Protein AF-A0A955I4B7-F1 (afdb_monomer_lite)

Sequence (83 aa):
MEALYHYLISPEFKAKIENIVEAFQTMKDDLDREKRAMEKMWSAREKQLSRVIDNTARLYGDMQGLIGSKLEKVDYLELESGE

Secondary structure (DSSP, 8-state):
-HHHHHHHTSHHHHHHHHHHHHHHHHHHHHHHHHHHHHHHHHHHHHHHHHHHHHHHHHHHHHHHHHHGGGSPP-GGGS-----

Foldseek 3Di:
DVVVVCCCPDPVVVVVVVVVVVVVVVVVVVVVVVVVVVVVVVVVVVVVVVVVVVVVLVVLVVVCVVPPPVDDDDVVSDDPPDD

Radius of gyration: 29.76 Å; chains: 1; bounding box: 54×22×81 Å

pLDDT: mean 93.11, std 10.02, range [38.16, 98.75]

Structure (mmCIF, N/CA/C/O backbone):
data_AF-A0A955I4B7-F1
#
_entry.id   AF-A0A955I4B7-F1
#
loop_
_atom_site.group_PDB
_atom_site.id
_atom_site.type_symbol
_atom_site.label_atom_id
_atom_site.label_alt_id
_atom_site.label_comp_id
_atom_site.label_asym_id
_atom_site.label_entity_id
_atom_site.label_seq_id
_atom_site.pdbx_PDB_ins_code
_atom_site.Cartn_x
_atom_site.Cartn_y
_atom_site.Cartn_z
_atom_site.occupancy
_atom_site.B_iso_or_equiv
_atom_site.auth_seq_id
_atom_site.auth_comp_id
_atom_site.auth_asym_id
_atom_site.auth_atom_id
_atom_site.pdbx_PDB_model_num
ATOM 1 N N . MET A 1 1 ? 12.546 -1.607 -49.297 1.00 69.06 1 MET A N 1
ATOM 2 C CA . MET A 1 1 ? 12.730 -2.685 -48.295 1.00 69.06 1 MET A CA 1
ATOM 3 C C . MET A 1 1 ? 14.168 -2.763 -47.806 1.00 69.06 1 MET A C 1
ATOM 5 O O . MET A 1 1 ? 14.367 -2.830 -46.604 1.00 69.06 1 MET A O 1
ATOM 9 N N . GLU A 1 2 ? 15.153 -2.673 -48.699 1.00 83.19 2 GLU A N 1
ATOM 10 C CA . GLU A 1 2 ? 16.587 -2.738 -48.375 1.00 83.19 2 GLU A CA 1
ATOM 11 C C . GLU A 1 2 ? 17.043 -1.713 -47.315 1.00 83.19 2 GLU A C 1
ATOM 13 O O . GLU A 1 2 ? 17.701 -2.082 -46.350 1.00 83.19 2 GLU A O 1
ATOM 18 N N . ALA A 1 3 ? 16.583 -0.458 -47.389 1.00 85.12 3 ALA A N 1
ATOM 19 C CA . ALA A 1 3 ? 16.913 0.568 -46.390 1.00 85.12 3 ALA A CA 1
ATOM 20 C C . ALA A 1 3 ? 16.402 0.256 -44.966 1.00 85.12 3 ALA A C 1
ATOM 22 O O . ALA A 1 3 ? 17.093 0.532 -43.989 1.00 85.12 3 ALA A O 1
ATOM 23 N N . LEU A 1 4 ? 15.211 -0.345 -44.835 1.00 88.50 4 LEU A N 1
ATOM 24 C CA . LEU A 1 4 ? 14.678 -0.760 -43.531 1.00 88.50 4 LEU A CA 1
ATOM 25 C C . LEU A 1 4 ? 15.479 -1.936 -42.974 1.00 88.50 4 LEU A C 1
ATOM 27 O O . LEU A 1 4 ? 15.815 -1.944 -41.796 1.00 88.50 4 LEU A O 1
ATOM 31 N N . TYR A 1 5 ? 15.804 -2.907 -43.827 1.00 91.12 5 TYR A N 1
ATOM 32 C CA . TYR A 1 5 ? 16.635 -4.041 -43.441 1.00 91.12 5 TYR A CA 1
ATOM 33 C C . TYR A 1 5 ? 18.016 -3.581 -42.955 1.00 91.12 5 TYR A C 1
ATOM 35 O O . TYR A 1 5 ? 18.425 -3.961 -41.862 1.00 91.12 5 TYR A O 1
ATOM 43 N N . HIS A 1 6 ? 18.685 -2.697 -43.706 1.00 91.88 6 HIS A N 1
ATOM 44 C CA . HIS A 1 6 ? 19.965 -2.115 -43.298 1.00 91.88 6 HIS A CA 1
ATOM 45 C C . HIS A 1 6 ? 19.874 -1.353 -41.981 1.00 91.88 6 HIS A C 1
ATOM 47 O O . HIS A 1 6 ? 20.782 -1.463 -41.166 1.00 91.88 6 HIS A O 1
ATOM 53 N N . TYR A 1 7 ? 18.779 -0.626 -41.754 1.00 92.38 7 TYR A N 1
ATOM 54 C CA . TYR A 1 7 ? 18.550 0.056 -40.488 1.00 92.38 7 TYR A CA 1
ATOM 55 C C . TYR A 1 7 ? 18.385 -0.926 -39.320 1.00 92.38 7 TYR A C 1
ATOM 57 O O . TYR A 1 7 ? 19.020 -0.748 -38.292 1.00 92.38 7 TYR A O 1
ATOM 65 N N . LEU A 1 8 ? 17.596 -1.994 -39.471 1.00 91.38 8 LEU A N 1
ATOM 66 C CA . LEU A 1 8 ? 17.361 -2.973 -38.398 1.00 91.38 8 LEU A CA 1
ATOM 67 C C . LEU A 1 8 ? 18.630 -3.714 -37.947 1.00 91.38 8 LEU A C 1
ATOM 69 O O . LEU A 1 8 ? 18.707 -4.147 -36.800 1.00 91.38 8 LEU A O 1
ATOM 73 N N . ILE A 1 9 ? 19.621 -3.860 -38.829 1.00 93.06 9 ILE A N 1
ATOM 74 C CA . ILE A 1 9 ? 20.921 -4.468 -38.500 1.00 93.06 9 ILE A CA 1
ATOM 75 C C . ILE A 1 9 ? 21.989 -3.430 -38.132 1.00 93.06 9 ILE A C 1
ATOM 77 O O . ILE A 1 9 ? 23.144 -3.794 -37.908 1.00 93.06 9 ILE A O 1
ATOM 81 N N . SER A 1 10 ? 21.634 -2.144 -38.107 1.00 95.81 10 SER A N 1
ATOM 82 C CA . SER A 1 10 ? 22.592 -1.068 -37.903 1.00 95.81 10 SER A CA 1
ATOM 83 C C . SER A 1 10 ? 22.937 -0.881 -36.418 1.00 95.81 10 SER A C 1
ATOM 85 O O . SER A 1 10 ? 22.106 -1.143 -35.535 1.00 95.81 10 SER A O 1
ATOM 87 N N . PRO A 1 11 ? 24.147 -0.383 -36.104 1.00 96.50 11 PRO A N 1
ATOM 88 C CA . PRO A 1 11 ? 24.512 -0.008 -34.740 1.00 96.50 11 PRO A CA 1
ATOM 89 C C . PRO A 1 11 ? 23.548 1.015 -34.124 1.00 96.50 11 PRO A C 1
ATOM 91 O O . PRO A 1 11 ? 23.257 0.950 -32.933 1.00 96.50 11 PRO A O 1
ATOM 94 N N . GLU A 1 12 ? 23.006 1.931 -34.931 1.00 95.81 12 GLU A N 1
ATOM 95 C CA . GLU A 1 12 ? 22.066 2.960 -34.480 1.00 95.81 12 GLU A CA 1
ATOM 96 C C . GLU A 1 12 ? 20.735 2.362 -34.018 1.00 95.81 12 GLU A C 1
ATOM 98 O O . GLU A 1 12 ? 20.158 2.834 -33.037 1.00 95.81 12 GLU A O 1
ATOM 103 N N . PHE A 1 13 ? 20.224 1.337 -34.706 1.00 96.38 13 PHE A N 1
ATOM 104 C CA . PHE A 1 13 ? 19.021 0.640 -34.255 1.00 96.38 13 PHE A CA 1
ATOM 105 C C . PHE A 1 13 ? 19.273 -0.102 -32.943 1.00 96.38 13 PHE A C 1
ATOM 107 O O . PHE A 1 13 ? 18.486 0.042 -32.006 1.00 96.38 13 PHE A O 1
ATOM 114 N N . LYS A 1 14 ? 20.401 -0.815 -32.836 1.00 96.38 14 LYS A N 1
ATOM 115 C CA . LYS A 1 14 ? 20.801 -1.488 -31.595 1.00 96.38 14 LYS A CA 1
ATOM 116 C C . LYS A 1 14 ? 20.886 -0.507 -30.419 1.00 96.38 14 LYS A C 1
ATOM 118 O O . LYS A 1 14 ? 20.251 -0.754 -29.400 1.00 96.38 14 LYS A O 1
ATOM 123 N N . ALA A 1 15 ? 21.566 0.627 -30.593 1.00 97.44 15 ALA A N 1
ATOM 124 C CA . ALA A 1 15 ? 21.697 1.648 -29.553 1.00 97.44 15 ALA A CA 1
ATOM 125 C C . ALA A 1 15 ? 20.334 2.203 -29.099 1.00 97.44 15 ALA A C 1
ATOM 127 O O . ALA A 1 15 ? 20.113 2.437 -27.913 1.00 97.44 15 ALA A O 1
ATOM 128 N N . LYS A 1 16 ? 19.374 2.376 -30.024 1.00 96.88 16 LYS A N 1
ATOM 129 C CA . LYS A 1 16 ? 18.007 2.773 -29.649 1.00 96.88 16 LYS A CA 1
ATOM 130 C C . LYS A 1 16 ? 17.308 1.714 -28.801 1.00 96.88 16 LYS A C 1
ATOM 132 O O . LYS A 1 16 ? 16.641 2.079 -27.838 1.00 96.88 16 LYS A O 1
ATOM 137 N N . ILE A 1 17 ? 17.444 0.434 -29.148 1.00 97.69 17 ILE A N 1
ATOM 138 C CA . ILE A 1 17 ? 16.869 -0.659 -28.354 1.00 97.69 17 ILE A CA 1
ATOM 139 C C . ILE A 1 17 ? 17.528 -0.732 -26.973 1.00 97.69 17 ILE A C 1
ATOM 141 O O . ILE A 1 17 ? 16.814 -0.870 -25.986 1.00 97.69 17 ILE A O 1
ATOM 145 N N . GLU A 1 18 ? 18.848 -0.578 -26.883 1.00 97.81 18 GLU A N 1
ATOM 146 C CA . GLU A 1 18 ? 19.576 -0.564 -25.607 1.00 97.81 18 GLU A CA 1
ATOM 147 C C . GLU A 1 18 ? 19.089 0.571 -24.695 1.00 97.81 18 GLU A C 1
ATOM 149 O O . GLU A 1 18 ? 18.704 0.302 -23.560 1.00 97.81 18 GLU A O 1
ATOM 154 N N . ASN A 1 19 ? 18.942 1.793 -25.217 1.00 98.12 19 ASN A N 1
ATOM 155 C CA . ASN A 1 19 ? 18.384 2.918 -24.454 1.00 98.12 19 ASN A CA 1
ATOM 156 C C . ASN A 1 19 ? 16.956 2.644 -23.947 1.00 98.12 19 ASN A C 1
ATOM 158 O O . ASN A 1 19 ? 16.597 3.014 -22.829 1.00 98.12 19 ASN A O 1
ATOM 162 N N . ILE A 1 20 ? 16.123 1.997 -24.768 1.00 98.00 20 ILE A N 1
ATOM 163 C CA . ILE A 1 20 ? 14.760 1.610 -24.377 1.00 98.00 20 ILE A CA 1
ATOM 164 C C . ILE A 1 20 ? 14.805 0.563 -23.254 1.00 98.00 20 ILE A C 1
ATOM 166 O O . ILE A 1 20 ? 14.057 0.661 -22.281 1.00 98.00 20 ILE A O 1
ATOM 170 N N . VAL A 1 21 ? 15.691 -0.428 -23.370 1.00 98.25 21 VAL A N 1
ATOM 171 C CA . VAL A 1 21 ? 15.875 -1.476 -22.362 1.00 98.25 21 VAL A CA 1
ATOM 172 C C . VAL A 1 21 ? 16.360 -0.885 -21.036 1.00 98.25 21 VAL A C 1
ATOM 174 O O . VAL A 1 21 ? 15.807 -1.232 -19.994 1.00 98.25 21 VAL A O 1
ATOM 177 N N . GLU A 1 22 ? 17.325 0.034 -21.059 1.00 98.25 22 GLU A N 1
ATOM 178 C CA . GLU A 1 22 ? 17.816 0.733 -19.863 1.00 98.25 22 GLU A CA 1
ATOM 179 C C . GLU A 1 22 ? 16.710 1.541 -19.172 1.00 98.25 22 GLU A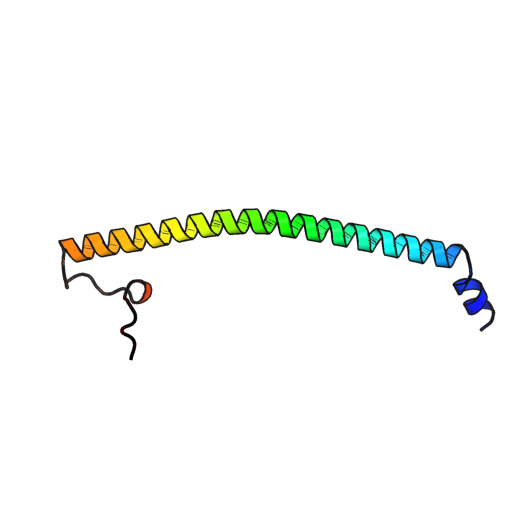 C 1
ATOM 181 O O . GLU A 1 22 ? 16.558 1.480 -17.946 1.00 98.25 22 GLU A O 1
ATOM 186 N N . ALA A 1 23 ? 15.882 2.245 -19.952 1.00 98.19 23 ALA A N 1
ATOM 187 C CA . ALA A 1 23 ? 14.744 2.984 -19.417 1.00 98.19 23 ALA A CA 1
ATOM 188 C C . ALA A 1 23 ? 13.739 2.050 -18.719 1.00 98.19 23 ALA A C 1
ATOM 190 O O . ALA A 1 23 ? 13.308 2.332 -17.600 1.00 98.19 23 ALA A O 1
ATOM 191 N N . PHE A 1 24 ? 13.402 0.908 -19.329 1.00 97.19 24 PHE A N 1
ATOM 192 C CA . PHE A 1 24 ? 12.481 -0.055 -18.718 1.00 97.19 24 PHE A CA 1
ATOM 193 C C . PHE A 1 24 ? 13.064 -0.756 -17.489 1.00 97.19 24 PHE A C 1
ATOM 195 O O . PHE A 1 24 ? 12.321 -1.004 -16.539 1.00 97.19 24 PHE A O 1
ATOM 202 N N . GLN A 1 25 ? 14.366 -1.053 -17.472 1.00 98.31 25 GLN A N 1
ATOM 203 C CA . GLN A 1 25 ? 15.033 -1.594 -16.282 1.00 98.31 25 GLN A CA 1
ATOM 204 C C . GLN A 1 25 ? 14.976 -0.598 -15.123 1.00 98.31 25 GLN A C 1
ATOM 206 O O . GLN A 1 25 ? 14.546 -0.962 -14.032 1.00 98.31 25 GLN A O 1
ATOM 211 N N . THR A 1 26 ? 15.292 0.673 -15.387 1.00 98.31 26 THR A N 1
ATOM 212 C CA . THR A 1 26 ? 15.204 1.747 -14.386 1.00 98.31 26 THR A CA 1
ATOM 213 C C . THR A 1 26 ? 13.788 1.859 -13.822 1.00 98.31 26 THR A C 1
ATOM 215 O O . THR A 1 26 ? 13.591 1.796 -12.610 1.00 98.31 26 THR A O 1
ATOM 218 N N . MET A 1 27 ? 12.779 1.918 -14.697 1.00 98.50 27 MET A N 1
ATOM 219 C CA . MET A 1 27 ? 11.376 1.969 -14.275 1.00 98.50 27 MET A CA 1
ATOM 220 C C . MET A 1 27 ? 10.960 0.745 -13.449 1.00 98.50 27 MET A C 1
ATOM 222 O O . MET A 1 27 ? 10.165 0.864 -12.516 1.00 98.50 27 MET A O 1
ATOM 226 N N . LYS A 1 28 ? 11.464 -0.447 -13.792 1.00 98.38 28 LYS A N 1
ATOM 227 C CA . LYS A 1 28 ? 11.159 -1.674 -13.053 1.00 98.38 28 LYS A CA 1
ATOM 228 C C . LYS A 1 28 ? 11.766 -1.647 -11.652 1.00 98.38 28 LYS A C 1
ATOM 230 O O . LYS A 1 28 ? 11.084 -2.025 -10.697 1.00 98.38 28 LYS A O 1
ATOM 235 N N . ASP A 1 29 ? 13.007 -1.191 -11.538 1.00 98.56 29 ASP A N 1
ATOM 236 C CA . ASP A 1 29 ? 13.713 -1.080 -10.264 1.00 98.56 29 ASP A CA 1
ATOM 237 C C . ASP A 1 29 ? 13.054 -0.053 -9.340 1.00 98.56 29 ASP A C 1
ATOM 239 O O . ASP A 1 29 ? 12.891 -0.316 -8.143 1.00 98.56 29 ASP A O 1
ATOM 243 N N . ASP A 1 30 ? 12.630 1.087 -9.888 1.00 98.62 30 ASP A N 1
ATOM 244 C CA . ASP A 1 30 ? 11.891 2.108 -9.145 1.00 98.62 30 ASP A CA 1
ATOM 245 C C . ASP A 1 30 ? 10.554 1.559 -8.641 1.00 98.62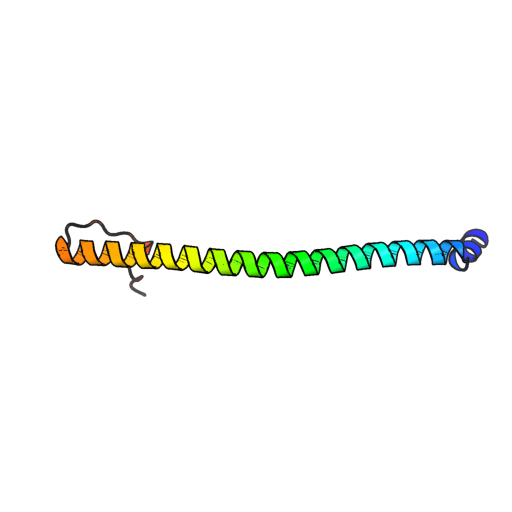 30 ASP A C 1
ATOM 247 O O . ASP A 1 30 ? 10.272 1.640 -7.442 1.00 98.62 30 ASP A O 1
ATOM 251 N N . LEU A 1 31 ? 9.789 0.872 -9.496 1.00 98.69 31 LEU A N 1
ATOM 252 C CA . LEU A 1 31 ? 8.535 0.228 -9.096 1.00 98.69 31 LEU A CA 1
ATOM 253 C C . LEU A 1 31 ? 8.743 -0.801 -7.970 1.00 98.69 31 LEU A C 1
ATOM 255 O O . LEU A 1 31 ? 7.940 -0.895 -7.040 1.00 98.69 31 LEU A O 1
ATOM 259 N N . ASP A 1 32 ? 9.819 -1.586 -8.018 1.00 98.69 32 ASP A N 1
ATOM 260 C CA . ASP A 1 32 ? 10.113 -2.576 -6.976 1.00 98.69 32 ASP A CA 1
ATOM 261 C C . ASP A 1 32 ? 10.602 -1.931 -5.667 1.00 98.69 32 ASP A C 1
ATOM 263 O O . ASP A 1 32 ? 10.427 -2.496 -4.579 1.00 98.69 32 ASP A O 1
ATOM 267 N N . ARG A 1 33 ? 11.212 -0.742 -5.728 1.00 98.56 33 ARG A N 1
ATOM 268 C CA . ARG A 1 33 ? 11.510 0.075 -4.539 1.00 98.56 33 ARG A CA 1
ATOM 269 C C . ARG A 1 33 ? 10.232 0.643 -3.935 1.00 98.56 33 ARG A C 1
ATOM 271 O O . ARG A 1 33 ? 10.046 0.517 -2.724 1.00 98.56 33 ARG A O 1
ATOM 278 N N . GLU A 1 34 ? 9.352 1.198 -4.763 1.00 98.69 34 GLU A N 1
ATOM 279 C CA . GLU A 1 34 ? 8.053 1.725 -4.341 1.00 98.69 34 GLU A CA 1
ATOM 280 C C . GLU A 1 34 ? 7.221 0.647 -3.654 1.00 98.69 34 GLU A C 1
ATOM 282 O O . GLU A 1 34 ? 6.789 0.848 -2.521 1.00 98.69 34 GLU A O 1
ATOM 287 N N . LYS A 1 35 ? 7.080 -0.534 -4.270 1.00 98.69 35 LYS A N 1
ATOM 288 C CA . LYS A 1 35 ? 6.351 -1.664 -3.674 1.00 98.69 35 LYS A CA 1
ATOM 289 C C . LYS A 1 35 ? 6.861 -1.997 -2.275 1.00 98.69 35 LYS A C 1
ATOM 291 O O . LYS A 1 35 ? 6.079 -2.032 -1.334 1.00 98.69 35 LYS A O 1
ATOM 296 N N . ARG A 1 36 ? 8.177 -2.161 -2.100 1.00 98.50 36 ARG A N 1
ATOM 297 C CA . ARG A 1 36 ? 8.764 -2.466 -0.780 1.00 98.50 36 ARG A CA 1
ATOM 298 C C . ARG A 1 36 ? 8.525 -1.358 0.248 1.00 98.50 36 ARG A C 1
ATOM 300 O O . ARG A 1 36 ? 8.289 -1.655 1.419 1.00 98.50 36 ARG A O 1
ATOM 307 N N . ALA A 1 37 ? 8.593 -0.092 -0.163 1.00 98.62 37 ALA A N 1
ATOM 308 C CA . ALA A 1 37 ? 8.292 1.033 0.719 1.00 98.62 37 ALA A CA 1
ATOM 309 C C . ALA A 1 37 ? 6.809 1.051 1.127 1.00 98.62 37 ALA A C 1
ATOM 311 O O . ALA A 1 37 ? 6.499 1.253 2.305 1.00 98.62 37 ALA A O 1
ATOM 312 N N . MET A 1 38 ? 5.912 0.779 0.179 1.00 98.69 38 MET A N 1
ATOM 313 C CA . MET A 1 38 ? 4.471 0.740 0.409 1.00 98.69 38 MET A CA 1
ATOM 314 C C . MET A 1 38 ? 4.057 -0.408 1.324 1.00 98.69 38 MET A C 1
ATOM 316 O O . MET A 1 38 ? 3.306 -0.158 2.261 1.00 98.69 38 MET A O 1
ATOM 320 N N . GLU A 1 39 ? 4.621 -1.606 1.160 1.00 98.62 39 GLU A N 1
ATOM 321 C CA . GLU A 1 39 ? 4.381 -2.737 2.071 1.00 98.62 39 GLU A CA 1
ATOM 322 C C . GLU A 1 39 ? 4.710 -2.377 3.529 1.00 98.62 39 GLU A C 1
ATOM 324 O O . GLU A 1 39 ? 3.921 -2.610 4.448 1.00 98.62 39 GLU A O 1
ATOM 329 N N . LYS A 1 40 ? 5.847 -1.705 3.761 1.00 98.50 40 LYS A N 1
ATOM 330 C CA . LYS A 1 40 ? 6.213 -1.217 5.101 1.00 98.50 40 LYS A CA 1
ATOM 331 C C . LYS A 1 40 ? 5.194 -0.205 5.638 1.00 98.50 40 LYS A C 1
ATOM 333 O O . LYS A 1 40 ? 4.863 -0.234 6.825 1.00 98.50 40 LYS A O 1
ATOM 338 N N . MET A 1 41 ? 4.728 0.715 4.793 1.00 98.62 41 MET A N 1
ATOM 339 C CA . MET A 1 41 ? 3.739 1.725 5.182 1.00 98.62 41 MET A CA 1
ATOM 340 C C . MET A 1 41 ? 2.372 1.109 5.483 1.00 98.62 41 MET A C 1
ATOM 342 O O . MET A 1 41 ? 1.737 1.504 6.462 1.00 98.62 41 MET A O 1
ATOM 346 N N . TRP A 1 42 ? 1.923 0.151 4.673 1.00 98.75 42 TRP A N 1
ATOM 347 C CA . TRP A 1 42 ? 0.673 -0.571 4.886 1.00 98.75 42 TRP A CA 1
ATOM 348 C C . TRP A 1 42 ? 0.711 -1.360 6.184 1.00 98.75 42 TRP A C 1
ATOM 350 O O . TRP A 1 42 ? -0.145 -1.122 7.029 1.00 98.75 42 TRP A O 1
ATOM 360 N N . SER A 1 43 ? 1.767 -2.139 6.430 1.00 98.62 43 SER A N 1
ATOM 361 C CA . SER A 1 43 ? 1.920 -2.887 7.685 1.00 98.62 43 SER A CA 1
ATOM 362 C C . SER A 1 43 ? 1.827 -1.988 8.931 1.00 98.62 43 SER A C 1
ATOM 364 O O . SER A 1 43 ? 1.159 -2.317 9.916 1.00 98.62 43 SER A O 1
ATOM 366 N N . ALA A 1 44 ? 2.441 -0.799 8.893 1.00 98.44 44 ALA A N 1
ATOM 367 C CA . ALA A 1 44 ? 2.340 0.161 9.992 1.00 98.44 44 ALA A CA 1
ATOM 368 C C . ALA A 1 44 ? 0.904 0.684 10.190 1.00 98.44 44 ALA A C 1
ATOM 370 O O . ALA A 1 44 ? 0.440 0.790 11.329 1.00 98.44 44 ALA A O 1
ATOM 371 N N . ARG A 1 45 ? 0.199 0.996 9.096 1.00 98.62 45 ARG A N 1
ATOM 372 C CA . ARG A 1 45 ? -1.188 1.490 9.124 1.00 98.62 45 ARG A CA 1
ATOM 373 C C . ARG A 1 45 ? -2.171 0.413 9.568 1.00 98.62 45 ARG A C 1
ATOM 375 O O . ARG A 1 45 ? -3.034 0.701 10.388 1.00 98.62 45 ARG A O 1
ATOM 382 N N . GLU A 1 46 ? -2.010 -0.817 9.100 1.00 98.69 46 GLU A N 1
ATOM 383 C CA . GLU A 1 46 ? -2.811 -1.969 9.524 1.00 98.69 46 GLU A CA 1
ATOM 384 C C . GLU A 1 46 ? -2.706 -2.184 11.033 1.00 98.69 46 GLU A C 1
ATOM 386 O O . GLU A 1 46 ? -3.721 -2.313 11.717 1.00 98.69 46 GLU A O 1
ATOM 391 N N . LYS A 1 47 ? -1.490 -2.111 11.591 1.00 98.56 47 LYS A N 1
ATOM 392 C CA . LYS A 1 47 ? -1.285 -2.210 13.041 1.00 98.56 47 LYS A CA 1
ATOM 393 C C . LYS A 1 47 ? -1.972 -1.078 13.811 1.00 98.56 47 LYS A C 1
ATOM 395 O O . LYS A 1 47 ? -2.508 -1.303 14.896 1.00 98.56 47 LYS A O 1
ATOM 400 N N . GLN A 1 48 ? -1.942 0.144 13.281 1.00 98.50 48 GLN A N 1
ATOM 401 C CA . GLN A 1 48 ? -2.644 1.280 13.884 1.00 98.50 48 GLN A CA 1
ATOM 402 C C . GLN A 1 48 ? -4.164 1.094 13.836 1.00 98.50 48 GLN A C 1
ATOM 404 O O . GLN A 1 48 ? -4.823 1.306 14.852 1.00 98.50 48 GLN A O 1
ATOM 409 N N . LEU A 1 49 ? -4.702 0.662 12.693 1.00 98.50 49 LEU A N 1
ATOM 410 C CA . LEU A 1 49 ? -6.127 0.386 12.518 1.00 98.50 49 LEU A CA 1
ATOM 411 C C . LEU A 1 49 ? -6.600 -0.716 13.465 1.00 98.50 49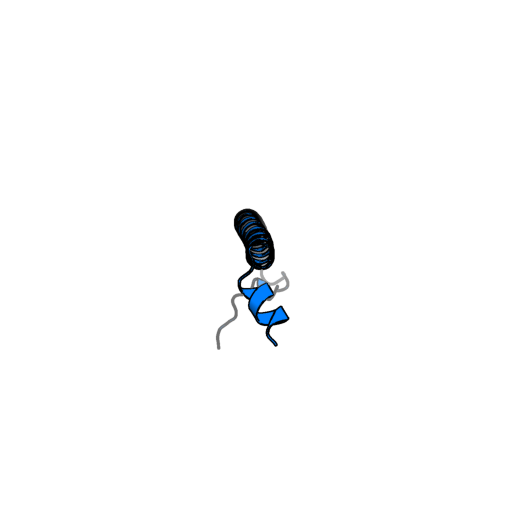 LEU A C 1
ATOM 413 O O . LEU A 1 49 ? -7.549 -0.493 14.209 1.00 98.50 49 LEU A O 1
ATOM 417 N N . SER A 1 50 ? -5.889 -1.846 13.517 1.00 98.31 50 SER A N 1
ATOM 418 C CA . SER A 1 50 ? -6.189 -2.941 14.446 1.00 98.31 50 SER A CA 1
ATOM 419 C C . SER A 1 50 ? -6.220 -2.449 15.893 1.00 98.31 50 SER A C 1
ATOM 421 O O . SER A 1 50 ? -7.190 -2.697 16.600 1.00 98.31 50 SER A O 1
ATOM 423 N N . ARG A 1 51 ? -5.241 -1.640 16.321 1.00 98.44 51 ARG A N 1
ATOM 424 C CA . ARG A 1 51 ? -5.248 -1.064 17.673 1.00 98.44 51 ARG A CA 1
ATOM 425 C C . ARG A 1 51 ? -6.492 -0.211 17.943 1.00 98.44 51 ARG A C 1
ATOM 427 O O . ARG A 1 51 ? -7.012 -0.242 19.055 1.00 98.44 51 ARG A O 1
ATOM 434 N N . VAL A 1 52 ? -6.927 0.611 16.989 1.00 98.25 52 VAL A N 1
ATOM 435 C CA . VAL A 1 52 ? -8.115 1.464 17.168 1.00 98.25 52 VAL A CA 1
ATOM 436 C C . VAL A 1 52 ? -9.386 0.617 17.230 1.00 98.25 52 VAL A C 1
ATOM 438 O O . VAL A 1 52 ? -10.216 0.855 18.108 1.00 98.25 52 VAL A O 1
ATOM 441 N N . ILE A 1 53 ? -9.506 -0.388 16.362 1.00 97.56 53 ILE A N 1
ATOM 442 C CA . ILE A 1 53 ? -10.637 -1.324 16.342 1.00 97.56 53 ILE A CA 1
ATOM 443 C C . ILE A 1 53 ? -10.716 -2.074 17.675 1.00 97.56 53 ILE A C 1
ATOM 445 O O . ILE A 1 53 ? -11.746 -2.012 18.343 1.00 97.56 53 ILE A O 1
ATOM 449 N N . ASP A 1 54 ? -9.607 -2.668 18.125 1.00 97.88 54 ASP A N 1
ATOM 450 C CA . ASP A 1 54 ? -9.543 -3.418 19.382 1.00 97.88 54 ASP A CA 1
ATOM 451 C C . ASP A 1 54 ? -9.924 -2.553 20.588 1.00 97.88 54 ASP A C 1
ATOM 453 O O . ASP A 1 54 ? -10.676 -2.983 21.460 1.00 97.88 54 ASP A O 1
ATOM 457 N N . ASN A 1 55 ? -9.408 -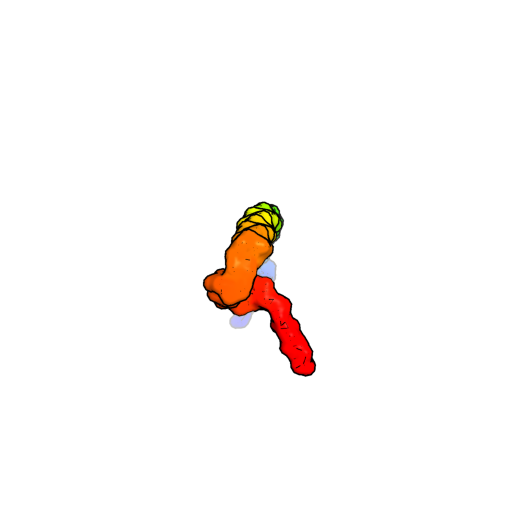1.320 20.655 1.00 98.00 55 ASN A N 1
ATOM 458 C CA . ASN A 1 55 ? -9.730 -0.416 21.759 1.00 98.00 55 ASN A CA 1
ATOM 459 C C . ASN A 1 55 ? -11.195 0.024 21.723 1.00 98.00 55 ASN A C 1
ATOM 461 O O . ASN A 1 55 ? -11.810 0.120 22.780 1.00 98.00 55 ASN A O 1
ATOM 465 N N . THR A 1 56 ? -11.754 0.263 20.535 1.00 96.69 56 THR A N 1
ATOM 466 C CA . THR A 1 56 ? -13.175 0.605 20.377 1.00 96.69 56 THR A CA 1
ATOM 467 C C . THR A 1 56 ? -14.064 -0.552 20.822 1.00 96.69 56 THR A C 1
ATOM 469 O O . THR A 1 56 ? -14.993 -0.336 21.595 1.00 96.69 56 THR A O 1
ATOM 472 N N . ALA A 1 57 ? -13.742 -1.780 20.409 1.00 96.19 57 ALA A N 1
ATOM 473 C CA . ALA A 1 57 ? -14.479 -2.976 20.803 1.00 96.19 57 ALA A CA 1
ATOM 474 C C . ALA A 1 57 ? -14.423 -3.211 22.321 1.00 96.19 57 ALA A C 1
ATOM 476 O O . ALA A 1 57 ? -15.457 -3.442 22.945 1.00 96.19 57 ALA A O 1
ATOM 477 N N . ARG A 1 58 ? -13.236 -3.084 22.938 1.00 96.69 58 ARG A N 1
ATOM 478 C CA . ARG A 1 58 ? -13.076 -3.191 24.401 1.00 96.69 58 ARG A CA 1
ATOM 479 C C . ARG A 1 58 ? -13.877 -2.127 25.137 1.00 96.69 58 ARG A C 1
ATOM 481 O O . ARG A 1 58 ? -14.638 -2.464 26.030 1.00 96.69 58 ARG A O 1
ATOM 488 N N . LEU A 1 59 ? -13.748 -0.867 24.723 1.00 95.62 59 LEU A N 1
ATOM 489 C CA . LEU A 1 59 ? -14.476 0.249 25.319 1.00 95.62 59 LEU A CA 1
ATOM 490 C C . LEU A 1 59 ? -15.995 0.032 25.243 1.00 95.62 59 LEU A C 1
ATOM 492 O O . LEU A 1 59 ? -16.708 0.275 26.215 1.00 95.62 59 LEU A O 1
ATOM 496 N N . TYR A 1 60 ? -16.488 -0.424 24.092 1.00 95.38 60 TYR A N 1
ATOM 497 C CA . TYR A 1 60 ? -17.899 -0.732 23.905 1.00 95.38 60 TYR A CA 1
ATOM 498 C C . TYR A 1 60 ? -18.352 -1.897 24.802 1.00 95.38 60 TYR A C 1
ATOM 500 O O . TYR A 1 60 ? -19.374 -1.779 25.475 1.00 95.38 60 TYR A O 1
ATOM 508 N N . GLY A 1 61 ? -17.562 -2.972 24.898 1.00 93.69 61 GLY A N 1
ATOM 509 C CA . GLY A 1 61 ? -17.821 -4.090 25.813 1.00 93.69 61 GLY A CA 1
ATOM 510 C C . GLY A 1 61 ? -17.817 -3.679 27.291 1.00 93.69 61 GLY A C 1
ATOM 511 O O . GLY A 1 61 ? -18.714 -4.069 28.038 1.00 93.69 61 GLY A O 1
ATOM 512 N N . ASP A 1 62 ? -16.871 -2.831 27.705 1.00 95.50 62 ASP A N 1
ATOM 513 C CA . ASP A 1 62 ? -16.811 -2.271 29.060 1.00 95.50 62 ASP A CA 1
ATOM 514 C C . ASP A 1 62 ? -18.085 -1.467 29.373 1.00 95.50 62 ASP A C 1
ATOM 516 O O . ASP A 1 62 ? -18.702 -1.646 30.427 1.00 95.50 62 ASP A O 1
ATOM 520 N N . MET A 1 63 ? -18.532 -0.617 28.438 1.00 94.31 63 MET A N 1
ATOM 521 C CA . MET A 1 63 ? -19.788 0.126 28.581 1.00 94.31 63 MET A CA 1
ATOM 522 C C . MET A 1 63 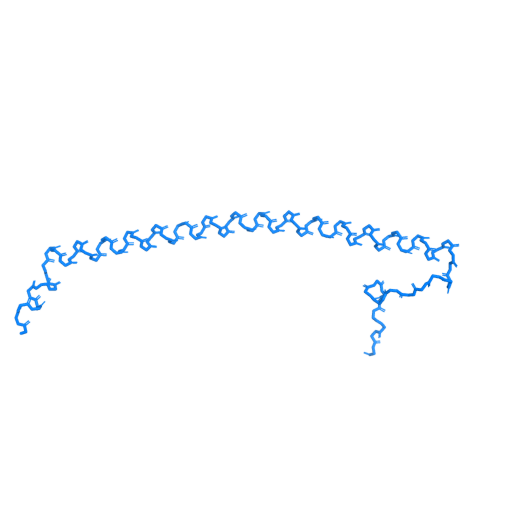? -21.000 -0.805 28.644 1.00 94.31 63 MET A C 1
ATOM 524 O O . MET A 1 63 ? -21.851 -0.630 29.518 1.00 94.31 63 MET A O 1
ATOM 528 N N . GLN A 1 64 ? -21.073 -1.817 27.777 1.00 92.56 64 GLN A N 1
ATOM 529 C CA . GLN A 1 64 ? -22.150 -2.807 27.794 1.00 92.56 64 GLN A CA 1
ATOM 530 C C . GLN A 1 64 ? -22.194 -3.565 29.131 1.00 92.56 64 GLN A C 1
ATOM 532 O O . GLN A 1 64 ? -23.279 -3.820 29.650 1.00 92.56 64 GLN A O 1
ATOM 537 N N . GLY A 1 65 ? -21.042 -3.855 29.743 1.00 92.62 65 GLY A N 1
ATOM 538 C CA . GLY A 1 65 ? -20.963 -4.437 31.085 1.00 92.62 65 GLY A CA 1
ATOM 539 C C . GLY A 1 65 ? -21.477 -3.509 32.194 1.00 92.62 65 GLY A C 1
ATOM 540 O O . GLY A 1 65 ? -22.097 -3.980 33.147 1.00 92.62 65 GLY A O 1
ATOM 541 N N . LEU A 1 66 ? -21.262 -2.194 32.069 1.00 93.50 66 LEU A N 1
ATOM 542 C CA . LEU A 1 66 ? -21.687 -1.199 33.063 1.00 93.50 66 LEU A CA 1
ATOM 543 C C . LEU A 1 66 ? -23.180 -0.852 32.985 1.00 93.50 66 LEU A C 1
ATOM 545 O O . LEU A 1 66 ? -23.834 -0.736 34.022 1.00 93.50 66 LEU A O 1
ATOM 549 N N . ILE A 1 67 ? -23.716 -0.641 31.779 1.00 91.81 67 ILE A N 1
ATOM 550 C CA . ILE A 1 67 ? -25.100 -0.164 31.587 1.00 91.81 67 ILE A CA 1
ATOM 551 C C . ILE A 1 67 ? -26.048 -1.223 31.011 1.00 91.81 67 ILE A C 1
ATOM 553 O O . ILE A 1 67 ? -27.254 -0.977 30.900 1.00 91.81 67 ILE A O 1
ATOM 557 N N . GLY A 1 68 ? -25.532 -2.414 30.701 1.00 87.19 68 GLY A N 1
ATOM 558 C CA . GLY A 1 68 ? -26.305 -3.562 30.244 1.00 87.19 68 GLY A CA 1
ATOM 559 C C . GLY A 1 68 ? -27.015 -3.314 28.916 1.00 87.19 68 GLY A C 1
ATOM 560 O O . GLY A 1 68 ? -26.534 -2.602 28.036 1.00 87.19 68 GLY A O 1
ATOM 561 N N . SER A 1 69 ? -28.223 -3.864 28.798 1.00 81.50 69 SER A N 1
ATOM 562 C CA . SER A 1 69 ? -29.068 -3.812 27.597 1.00 81.50 69 SER A CA 1
ATOM 563 C C . SER A 1 69 ? -29.610 -2.421 27.236 1.00 81.50 69 SER A C 1
ATOM 565 O O . SER A 1 69 ? -30.464 -2.316 26.361 1.00 81.50 69 SER A O 1
ATOM 567 N N . LYS A 1 70 ? -29.186 -1.362 27.937 1.00 89.31 70 LYS A N 1
ATOM 568 C CA . LYS A 1 70 ? -29.538 0.029 27.611 1.00 89.31 70 LYS A CA 1
ATOM 569 C C . LYS A 1 70 ? -28.620 0.635 26.554 1.00 89.31 70 LYS A C 1
ATOM 571 O O . LYS A 1 70 ? -28.981 1.656 25.981 1.00 89.31 70 LYS A O 1
ATOM 576 N N . LEU A 1 71 ? -27.439 0.053 26.342 1.00 89.56 71 LEU A N 1
ATOM 577 C CA . LEU A 1 71 ? -26.550 0.469 25.266 1.00 89.56 71 LEU A CA 1
ATOM 578 C C . LEU A 1 71 ? -27.102 -0.050 23.934 1.00 89.56 71 LEU A C 1
ATOM 580 O O . LEU A 1 71 ? -27.393 -1.241 23.812 1.00 89.56 71 LEU A O 1
ATOM 584 N N . GLU A 1 72 ? -27.265 0.843 22.960 1.00 91.00 72 GLU A N 1
ATOM 585 C CA . GLU A 1 72 ? -27.675 0.466 21.607 1.00 91.00 72 GLU A CA 1
ATOM 586 C C . GLU A 1 72 ? -26.598 -0.379 20.933 1.00 91.00 72 GLU A C 1
ATOM 588 O O . GLU A 1 72 ? -25.409 -0.077 21.044 1.00 91.00 72 GLU A O 1
ATOM 593 N N . LYS A 1 73 ? -27.041 -1.421 20.223 1.00 90.38 73 LYS A N 1
ATOM 594 C CA . LYS A 1 73 ? -26.168 -2.341 19.497 1.00 90.38 73 LYS A CA 1
ATOM 595 C C . LYS A 1 73 ? -25.482 -1.650 18.325 1.00 90.38 73 LYS A C 1
ATOM 597 O O . LYS A 1 73 ? -26.106 -0.875 17.605 1.00 90.38 73 LYS A O 1
ATOM 602 N N . VAL A 1 74 ? -24.213 -1.983 18.113 1.00 91.56 74 VAL A N 1
ATOM 603 C CA . VAL A 1 74 ? -23.437 -1.554 16.946 1.00 91.56 74 VAL A CA 1
ATOM 604 C C . VAL A 1 74 ? -23.105 -2.793 16.134 1.00 91.56 74 VAL A C 1
ATOM 606 O O . VAL A 1 74 ? -22.223 -3.546 16.528 1.00 91.56 74 VAL A O 1
ATOM 609 N N . ASP A 1 75 ? -23.775 -2.978 14.997 1.00 90.88 75 ASP A N 1
ATOM 610 C CA . ASP A 1 75 ? -23.714 -4.215 14.201 1.00 90.88 75 ASP A CA 1
ATOM 611 C C . ASP A 1 75 ? -22.284 -4.699 13.912 1.00 90.88 75 ASP A C 1
ATOM 613 O O . ASP A 1 75 ? -21.994 -5.879 14.053 1.00 90.88 75 ASP A O 1
ATOM 617 N N .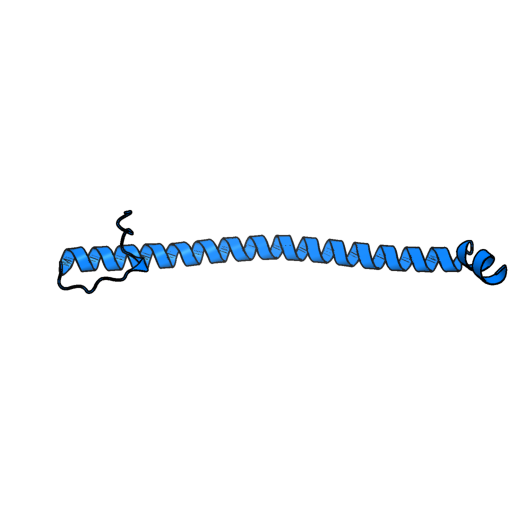 TYR A 1 76 ? -21.353 -3.788 13.600 1.00 89.81 76 TYR A N 1
ATOM 618 C CA . TYR A 1 76 ? -19.942 -4.125 13.344 1.00 89.81 76 TYR A CA 1
ATOM 619 C C . TYR A 1 76 ? -19.227 -4.803 14.532 1.00 89.81 76 TYR A C 1
ATOM 621 O O . TYR A 1 76 ? -18.223 -5.487 14.344 1.00 89.81 76 TYR A O 1
ATOM 629 N N . LEU A 1 77 ? -19.700 -4.568 15.757 1.00 92.06 77 LEU A N 1
ATOM 630 C CA . LEU A 1 77 ? -19.136 -5.115 16.993 1.00 92.06 77 LEU A CA 1
ATOM 631 C C . LEU A 1 77 ? -19.898 -6.345 17.496 1.00 92.06 77 LEU A C 1
ATOM 633 O O . LEU A 1 77 ? -19.454 -6.983 18.453 1.00 92.06 77 LEU A O 1
ATOM 637 N N . GLU A 1 78 ? -21.033 -6.674 16.886 1.00 89.88 78 GLU A N 1
ATOM 638 C CA . GLU A 1 78 ? -21.803 -7.854 17.244 1.00 89.88 78 GLU A CA 1
ATOM 639 C C . GLU A 1 78 ? -21.253 -9.067 16.483 1.00 89.88 78 GLU A C 1
ATOM 641 O O . GLU A 1 78 ? -20.833 -8.983 15.329 1.00 89.88 78 GLU A O 1
ATOM 646 N N . LEU A 1 79 ? -21.253 -10.228 17.137 1.00 86.88 79 LEU A N 1
ATOM 647 C CA . LEU A 1 79 ? -21.024 -11.480 16.432 1.00 86.88 79 LEU A CA 1
ATOM 648 C C . LEU A 1 79 ? -22.234 -11.699 15.521 1.00 86.88 79 LEU A C 1
ATOM 650 O O . LEU A 1 79 ? -23.349 -11.807 16.037 1.00 86.88 79 LEU A O 1
ATOM 654 N N . GLU A 1 80 ? -22.033 -11.770 14.202 1.00 77.06 80 GLU A N 1
ATOM 655 C CA . GLU A 1 80 ? -23.082 -12.257 13.307 1.00 77.06 80 GLU A CA 1
ATOM 656 C C . GLU A 1 80 ? -23.523 -13.622 13.838 1.00 77.06 80 GLU A C 1
ATOM 658 O O . GLU A 1 80 ? -22.747 -14.581 13.887 1.00 77.06 80 GLU A O 1
ATOM 663 N N . SER A 1 81 ? -24.757 -13.691 14.332 1.00 58.06 81 SER A N 1
ATOM 664 C CA . SER A 1 81 ? -25.388 -14.954 14.662 1.00 58.06 81 SER A CA 1
ATOM 665 C C . SER A 1 81 ? -25.544 -15.694 13.344 1.00 58.06 81 SER A C 1
ATOM 667 O O . SER A 1 81 ? -26.460 -15.389 12.587 1.00 58.06 81 SER A O 1
ATOM 669 N N . GLY A 1 82 ? -24.594 -16.581 13.043 1.00 53.59 82 GLY A N 1
ATOM 670 C CA . GLY A 1 82 ? -24.669 -17.438 11.872 1.00 53.59 82 GLY A CA 1
ATOM 671 C C . GLY A 1 82 ? -26.013 -18.157 11.860 1.00 53.59 82 GLY A C 1
ATOM 672 O O . GLY A 1 82 ? -26.373 -18.802 12.849 1.00 53.59 82 GLY A O 1
ATOM 673 N N . GLU A 1 83 ? -26.748 -17.994 10.766 1.00 38.16 83 GLU A N 1
ATOM 674 C CA . GLU A 1 83 ? -27.765 -18.958 10.346 1.00 38.16 83 GLU A CA 1
ATOM 675 C C . GLU A 1 83 ? -27.086 -20.193 9.741 1.00 38.16 83 GLU A C 1
ATOM 677 O O . GLU A 1 83 ? -26.071 -20.028 9.021 1.00 38.16 83 GLU A O 1
#